Protein AF-A0A6J1Q274-F1 (afdb_monomer)

InterPro domains:
  IPR000210 BTB/POZ domain [PF00651] (20-124)
  IPR000210 BTB/POZ domain [PS50097] (28-95)
  IPR000210 BTB/POZ domain [SM00225] (28-125)
  IPR011333 SKP1/BTB/POZ domain superfamily [G3DSA:3.30.710.10] (3-128)
  IPR011333 SKP1/BTB/POZ domain superfamily [SSF54695] (7-123)

Sequence (129 aa):
MLCVSISPKHAESSLQIMESYLHKQQLTDVTLIAGNKRIPAHRLVLSAGSEYFAAMFTSSLRESTQNEIELMDVDGDALWALVLYCYTGCIELQEDSVETLLTTACLLQMNPVIKVCCQFLVKQLHPSN

pLDDT: mean 92.51, std 10.05, range [52.12, 98.75]

Mean predicted aligned error: 4.77 Å

Foldseek 3Di:
DDDDDPDPCVVVVVLVVQVVCQVVLHPFQAWEAEPPDTGGHHLVLLLVQFVQSVCQCPDPDPSVNDRYHYDYPADPVLVVQSRVCSSNVDHDDDPVCLVSNLVVCVVRVRVVSVVVSVVVVVVVPPPVD

Radius of gyration: 16.62 Å; Cα contacts (8 Å, |Δi|>4): 152; chains: 1; bounding box: 40×28×56 Å

Secondary structure (DSSP, 8-state):
-----S-TTHHHHHHHHHHHHHHTT-S--EEEEETTEEEEE-HHHHHHH-HHHHHHHHSSSGGGG-SEEE-TT--HHHHHHHHHHHHHS-----TTTHHHHHHHHHHTT-HHHHHHHHHHHHHHTSTT-

Organism: NCBI:txid300111

Solvent-accessible surface area (backbone atoms only — not comparable to full-atom values): 7386 Å² total; per-residue (Å²): 138,88,88,74,88,90,54,97,54,49,69,63,55,51,30,52,51,51,41,54,26,43,79,67,60,48,88,46,66,30,28,43,31,17,83,92,40,76,44,59,31,43,61,70,49,44,28,75,51,13,57,44,46,32,53,48,59,72,41,96,49,75,73,39,72,51,50,64,46,76,42,82,97,39,58,44,66,43,51,48,49,54,54,49,21,46,42,67,78,52,80,89,83,48,92,92,48,36,67,60,34,32,53,49,27,57,71,38,46,25,62,74,59,32,53,51,39,52,55,52,54,56,63,64,67,41,94,86,110

Structure (mmCIF, N/CA/C/O backbone):
data_AF-A0A6J1Q274-F1
#
_entry.id   AF-A0A6J1Q274-F1
#
loop_
_atom_site.group_PDB
_atom_site.id
_atom_site.type_symbol
_atom_site.label_atom_id
_atom_site.label_alt_id
_atom_site.label_comp_id
_atom_site.label_asym_id
_atom_site.label_entity_id
_atom_site.label_seq_id
_atom_site.pdbx_PDB_ins_code
_atom_site.Cartn_x
_atom_site.Cartn_y
_atom_site.Cartn_z
_atom_site.occupancy
_atom_site.B_iso_or_equiv
_atom_site.auth_seq_id
_atom_site.auth_comp_id
_atom_site.auth_asym_id
_atom_site.auth_atom_id
_atom_site.pdbx_PDB_model_num
ATOM 1 N N . MET A 1 1 ? 15.282 16.104 31.266 1.00 59.28 1 MET A N 1
ATOM 2 C CA . MET A 1 1 ? 14.443 15.086 30.600 1.00 59.28 1 MET A CA 1
ATOM 3 C C . MET A 1 1 ? 15.392 14.156 29.858 1.00 59.28 1 MET A C 1
ATOM 5 O O . MET A 1 1 ? 16.114 14.645 29.002 1.00 59.28 1 MET A O 1
ATOM 9 N N . LEU A 1 2 ? 15.503 12.888 30.263 1.00 66.69 2 LEU A N 1
ATOM 10 C CA . LEU A 1 2 ? 16.398 11.911 29.629 1.00 66.69 2 LEU A CA 1
ATOM 11 C C . LEU A 1 2 ? 15.541 11.028 28.710 1.00 66.69 2 LEU A C 1
ATOM 13 O O . LEU A 1 2 ? 14.689 10.295 29.205 1.00 66.69 2 LEU A O 1
ATOM 17 N N . CYS A 1 3 ? 15.711 11.139 27.392 1.00 74.12 3 CYS A N 1
ATOM 18 C CA . CYS A 1 3 ? 15.086 10.225 26.435 1.00 74.12 3 CYS A CA 1
ATOM 19 C C . CYS A 1 3 ? 16.035 9.038 26.228 1.00 74.12 3 CYS A C 1
ATOM 21 O O . CYS A 1 3 ? 17.171 9.233 25.799 1.00 74.12 3 CYS A O 1
ATOM 23 N N . VAL A 1 4 ? 15.593 7.827 26.570 1.00 79.75 4 VAL A N 1
ATOM 24 C CA . VAL A 1 4 ? 16.356 6.585 26.378 1.00 79.75 4 VAL A CA 1
ATOM 25 C C . VAL A 1 4 ? 15.588 5.708 25.398 1.00 79.75 4 VAL A C 1
ATOM 27 O O . VAL A 1 4 ? 14.402 5.454 25.597 1.00 79.75 4 VAL A O 1
ATOM 30 N N . SER A 1 5 ? 16.258 5.232 24.347 1.00 78.06 5 SER A N 1
ATOM 31 C CA . SER A 1 5 ? 15.688 4.232 23.440 1.00 78.06 5 SER A CA 1
ATOM 32 C C . SER A 1 5 ? 15.744 2.855 24.105 1.00 78.06 5 SER A C 1
ATOM 34 O O . SER A 1 5 ? 16.819 2.285 24.269 1.00 78.06 5 SER A O 1
ATOM 36 N N . ILE A 1 6 ? 14.587 2.343 24.533 1.00 84.81 6 ILE A N 1
ATOM 37 C CA . ILE A 1 6 ? 14.461 1.053 25.241 1.00 84.81 6 ILE A CA 1
ATOM 38 C C . ILE A 1 6 ? 14.322 -0.115 24.247 1.00 84.81 6 ILE A C 1
ATOM 40 O O . ILE A 1 6 ? 14.599 -1.262 24.584 1.00 84.81 6 ILE A O 1
ATOM 44 N N . SER A 1 7 ? 13.920 0.165 23.004 1.00 84.69 7 SER A N 1
ATOM 45 C CA . SER A 1 7 ? 13.770 -0.841 21.952 1.00 84.69 7 SER A CA 1
ATOM 46 C C . SER A 1 7 ? 14.151 -0.252 20.586 1.00 84.69 7 SER A C 1
ATOM 48 O O . SER A 1 7 ? 13.335 0.421 19.952 1.00 84.69 7 SER A O 1
ATOM 50 N N . PRO A 1 8 ? 15.386 -0.492 20.100 1.00 84.38 8 PRO A N 1
ATOM 51 C CA . PRO A 1 8 ? 15.881 0.082 18.845 1.00 84.38 8 PRO A CA 1
ATOM 52 C C . PRO A 1 8 ? 15.134 -0.421 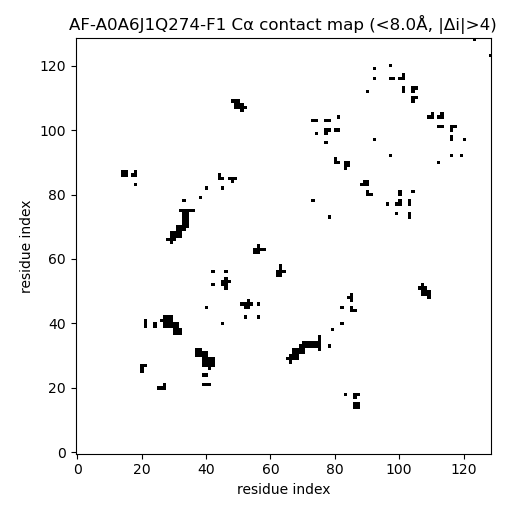17.599 1.00 84.38 8 PRO A C 1
ATOM 54 O O . PRO A 1 8 ? 15.224 0.201 16.547 1.00 84.38 8 PRO A O 1
ATOM 57 N N . LYS A 1 9 ? 14.373 -1.517 17.721 1.00 91.31 9 LYS A N 1
ATOM 58 C CA . LYS A 1 9 ? 13.551 -2.115 16.656 1.00 91.31 9 LYS A CA 1
ATOM 59 C C . LYS A 1 9 ? 12.049 -1.951 16.887 1.00 91.31 9 LYS A C 1
ATOM 61 O O . LYS A 1 9 ? 11.257 -2.604 16.219 1.00 91.31 9 LYS A O 1
ATOM 66 N N . HIS A 1 10 ? 11.634 -1.087 17.817 1.00 94.00 10 HIS A N 1
ATOM 67 C CA . HIS A 1 10 ? 10.220 -0.951 18.172 1.00 94.00 10 HIS A CA 1
ATOM 68 C C . HIS A 1 10 ? 9.319 -0.694 16.955 1.00 94.00 10 HIS A C 1
ATOM 70 O O . HIS A 1 10 ? 8.282 -1.332 16.836 1.00 94.00 10 HIS A O 1
ATOM 76 N N . ALA A 1 11 ? 9.725 0.187 16.033 1.00 92.88 11 ALA A N 1
ATOM 77 C CA . ALA A 1 11 ? 8.943 0.487 14.831 1.00 92.88 11 ALA A CA 1
ATOM 78 C C . ALA A 1 11 ? 8.785 -0.733 13.903 1.00 92.88 11 ALA A C 1
ATOM 80 O O . ALA A 1 11 ? 7.673 -1.030 13.477 1.00 92.88 11 ALA A O 1
ATOM 81 N N . GLU A 1 12 ? 9.876 -1.464 13.652 1.00 93.12 12 GLU A N 1
ATOM 82 C CA . GLU A 1 12 ? 9.889 -2.686 12.832 1.00 93.12 12 GLU A CA 1
ATOM 83 C C . GLU A 1 12 ? 8.985 -3.766 13.447 1.00 93.12 12 GLU A C 1
ATOM 85 O O . GLU A 1 12 ? 8.096 -4.290 12.781 1.00 93.12 12 GLU A O 1
ATOM 90 N N . SER A 1 13 ? 9.139 -4.043 14.745 1.00 94.62 13 SER A N 1
ATOM 91 C CA . SER A 1 13 ? 8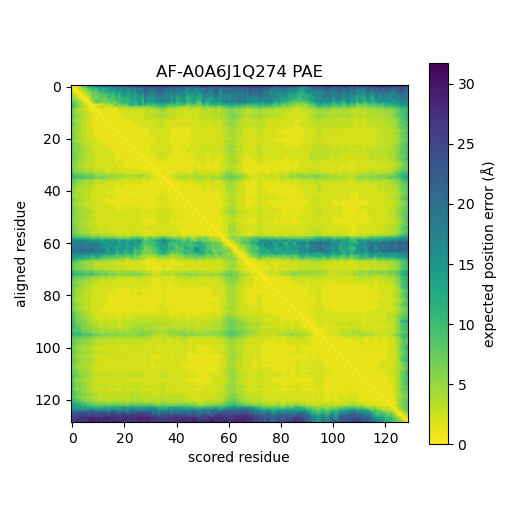.313 -5.036 15.442 1.00 94.62 13 SER A CA 1
ATOM 92 C C . SER A 1 13 ? 6.840 -4.631 15.514 1.00 94.62 13 SER A C 1
ATOM 94 O O . SER A 1 13 ? 5.960 -5.480 15.397 1.00 94.62 13 SER A O 1
ATOM 96 N N . SER A 1 14 ? 6.547 -3.339 15.680 1.00 96.31 14 SER A N 1
ATOM 97 C CA . SER A 1 14 ? 5.173 -2.830 15.656 1.00 96.31 14 SER A CA 1
ATOM 98 C C . SER A 1 14 ? 4.522 -3.025 14.284 1.00 96.31 14 SER A C 1
ATOM 100 O O . SER A 1 14 ? 3.370 -3.450 14.225 1.00 96.31 14 SER A O 1
ATOM 102 N N . LEU A 1 15 ? 5.243 -2.772 13.186 1.00 96.62 15 LEU A N 1
ATOM 103 C CA . LEU A 1 15 ? 4.742 -3.016 11.829 1.00 96.62 15 LEU A CA 1
ATOM 104 C C . LEU A 1 15 ? 4.515 -4.508 11.546 1.00 96.62 15 LEU A C 1
ATOM 106 O O . LEU A 1 15 ? 3.463 -4.857 11.021 1.00 96.62 15 LEU A O 1
ATOM 110 N N . GLN A 1 16 ? 5.404 -5.393 12.007 1.00 97.25 16 GLN A N 1
ATOM 111 C CA . GLN A 1 16 ? 5.206 -6.852 11.927 1.00 97.25 16 GLN A CA 1
ATOM 112 C C . GLN A 1 16 ? 3.943 -7.314 12.676 1.00 97.25 16 GLN A C 1
ATOM 114 O O . GLN A 1 16 ? 3.208 -8.193 12.224 1.00 97.25 16 GLN A O 1
ATOM 119 N N . ILE A 1 17 ? 3.642 -6.705 13.828 1.00 98.19 17 ILE A N 1
ATOM 120 C CA . ILE A 1 17 ? 2.392 -6.980 14.548 1.00 98.19 17 ILE A CA 1
ATOM 121 C C . ILE A 1 17 ? 1.184 -6.484 13.737 1.00 98.19 17 ILE A C 1
ATOM 123 O O . ILE A 1 17 ? 0.201 -7.217 13.616 1.00 98.19 17 ILE A O 1
ATOM 127 N N . MET A 1 18 ? 1.256 -5.284 13.151 1.00 98.50 18 MET A N 1
ATOM 128 C CA . MET A 1 18 ? 0.192 -4.737 12.297 1.00 98.50 18 MET A CA 1
ATOM 129 C C . MET A 1 18 ? -0.044 -5.584 11.037 1.00 98.50 18 MET A C 1
ATOM 131 O O . MET A 1 18 ? -1.194 -5.789 10.653 1.00 98.50 18 MET A O 1
ATOM 135 N N . GLU A 1 19 ? 1.009 -6.138 10.434 1.00 98.44 19 GLU A N 1
ATOM 136 C CA . GLU A 1 19 ? 0.917 -7.115 9.342 1.00 98.44 19 GLU A CA 1
ATOM 137 C C . GLU A 1 19 ? 0.159 -8.373 9.794 1.00 98.44 19 GLU A C 1
ATOM 139 O O . GLU A 1 19 ? -0.742 -8.862 9.112 1.00 98.44 19 GLU A O 1
ATOM 144 N N . SER A 1 20 ? 0.438 -8.869 11.004 1.00 98.62 20 SER A N 1
ATOM 145 C CA . SER A 1 20 ? -0.297 -10.015 11.551 1.00 98.62 20 SER A CA 1
ATOM 146 C C . SER A 1 20 ? -1.797 -9.726 11.724 1.00 98.62 20 SER A C 1
ATOM 148 O O . SER A 1 20 ? -2.621 -10.626 11.540 1.00 98.62 20 SER A O 1
ATOM 150 N N . TYR A 1 21 ? -2.164 -8.480 12.046 1.00 98.75 21 TYR A N 1
ATOM 151 C CA . TYR A 1 21 ? -3.560 -8.047 12.120 1.00 98.75 21 TYR A CA 1
ATOM 152 C C . TYR A 1 21 ? -4.197 -7.938 10.738 1.00 98.75 21 TYR A C 1
ATOM 154 O O . TYR A 1 21 ? -5.344 -8.353 10.591 1.00 98.75 21 TYR A O 1
ATOM 162 N N . LEU A 1 22 ? -3.455 -7.474 9.724 1.00 98.50 22 LEU A N 1
ATOM 163 C CA . LEU A 1 22 ? -3.908 -7.460 8.331 1.00 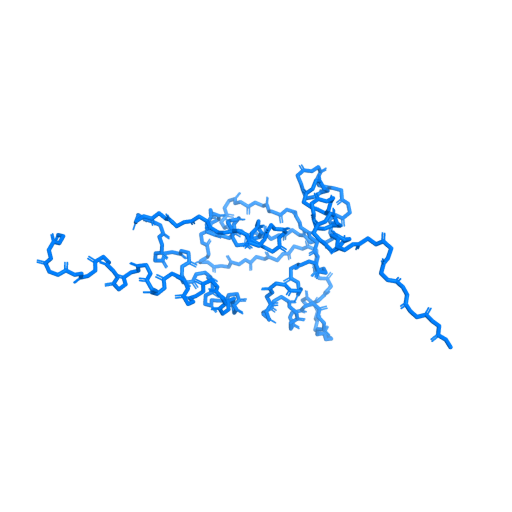98.50 22 LEU A CA 1
ATOM 164 C C . LEU A 1 22 ? -4.337 -8.865 7.885 1.00 98.50 22 LEU A C 1
ATOM 166 O O . LEU A 1 22 ? -5.472 -9.057 7.455 1.00 98.50 22 LEU A O 1
ATOM 170 N N . HIS A 1 23 ? -3.474 -9.869 8.062 1.00 98.12 23 HIS A N 1
ATOM 171 C CA . HIS A 1 23 ? -3.776 -11.246 7.653 1.00 98.12 23 HIS A CA 1
ATOM 172 C C . HIS A 1 23 ? -4.954 -11.870 8.411 1.00 98.12 23 HIS A C 1
ATOM 174 O O . HIS A 1 23 ? -5.678 -12.697 7.859 1.00 98.12 23 HIS A O 1
ATOM 180 N N . LYS A 1 24 ? -5.161 -11.473 9.670 1.00 98.44 24 LYS A N 1
ATOM 181 C CA . LYS A 1 24 ? -6.295 -11.919 10.494 1.00 98.44 24 LYS A CA 1
ATOM 182 C C . LYS A 1 24 ? -7.544 -11.049 10.326 1.00 98.44 24 LYS A C 1
ATOM 184 O O . LYS A 1 24 ? -8.547 -11.340 10.972 1.00 98.44 24 LYS A O 1
ATOM 189 N N . GLN A 1 25 ? -7.477 -9.991 9.514 1.00 98.00 25 GLN A N 1
ATOM 190 C CA . GLN A 1 25 ? -8.530 -8.983 9.346 1.00 98.00 25 GLN A CA 1
ATOM 191 C C . GLN A 1 25 ? -8.993 -8.376 10.682 1.00 98.00 25 GLN A C 1
ATOM 193 O O . GLN A 1 25 ? -10.170 -8.104 10.907 1.00 98.00 25 GLN A O 1
ATOM 198 N N . GLN A 1 26 ? -8.059 -8.202 11.615 1.00 98.50 26 GLN A N 1
ATOM 199 C CA . GLN A 1 26 ? -8.323 -7.583 12.910 1.00 98.50 26 GLN A CA 1
ATOM 200 C C . GLN A 1 26 ? -8.086 -6.086 12.802 1.00 98.50 26 GLN A C 1
ATOM 202 O O . GLN A 1 26 ? -7.092 -5.684 12.218 1.00 98.50 26 GLN A O 1
ATOM 207 N N . LEU A 1 27 ? -8.966 -5.279 13.403 1.00 98.00 27 LEU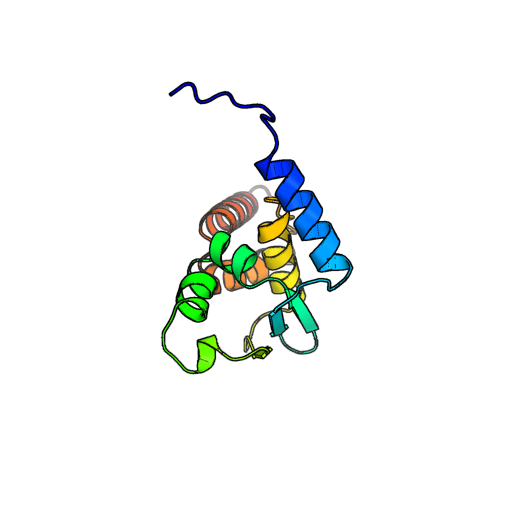 A N 1
ATOM 208 C CA . LEU A 1 27 ? -8.843 -3.814 13.467 1.00 98.00 27 LEU A CA 1
ATOM 209 C C . LEU A 1 27 ? -8.817 -3.098 12.101 1.00 98.00 27 LEU A C 1
ATOM 211 O O . LEU A 1 27 ? -8.577 -1.894 12.057 1.00 98.00 27 LEU A O 1
ATOM 215 N N . THR A 1 28 ? -9.107 -3.802 11.006 1.00 97.94 28 THR A N 1
ATOM 216 C CA . THR A 1 28 ? -9.231 -3.204 9.676 1.00 97.94 28 THR A CA 1
ATOM 217 C C . THR A 1 28 ? -10.460 -2.303 9.622 1.00 97.94 28 THR A C 1
ATOM 219 O O . THR A 1 28 ? -11.561 -2.727 9.973 1.00 97.94 28 THR A O 1
ATOM 222 N N . ASP A 1 29 ? -10.276 -1.074 9.163 1.00 96.94 29 ASP A N 1
ATOM 223 C CA . ASP A 1 29 ? -11.280 -0.008 9.127 1.00 96.94 29 ASP A CA 1
ATOM 224 C C . ASP A 1 29 ? -11.589 0.469 7.697 1.00 96.94 29 ASP A C 1
ATOM 226 O O . ASP A 1 29 ? -12.373 1.396 7.502 1.00 96.94 29 ASP A O 1
ATOM 230 N N . VAL A 1 30 ? -11.005 -0.182 6.687 1.00 97.62 30 VAL A N 1
ATOM 231 C CA . VAL A 1 30 ? -11.318 0.020 5.269 1.00 97.62 30 VAL A CA 1
ATOM 232 C C . VAL A 1 30 ? -11.173 -1.286 4.490 1.00 97.62 30 VAL A C 1
ATOM 234 O O . VAL A 1 30 ? -10.358 -2.140 4.832 1.00 97.62 30 VAL A O 1
ATOM 237 N N . THR A 1 31 ? -11.950 -1.441 3.423 1.00 98.25 31 THR A N 1
ATOM 238 C CA . THR A 1 31 ? -11.791 -2.485 2.407 1.00 98.25 31 THR A CA 1
ATOM 239 C C . THR A 1 31 ? -11.529 -1.833 1.056 1.00 98.25 31 THR A C 1
ATOM 241 O O . THR A 1 31 ? -12.368 -1.089 0.553 1.00 98.25 31 THR A O 1
ATOM 244 N N . LEU A 1 32 ? -10.374 -2.115 0.459 1.00 98.12 32 LEU A N 1
ATOM 245 C CA . LEU A 1 32 ? -10.066 -1.701 -0.909 1.00 98.12 32 LEU A CA 1
ATOM 246 C C . LEU A 1 32 ? -10.616 -2.737 -1.890 1.00 98.12 32 LEU A C 1
ATOM 248 O O . LEU A 1 32 ? -10.492 -3.940 -1.652 1.00 98.12 32 LEU A O 1
ATOM 252 N N . ILE A 1 33 ? -11.215 -2.280 -2.982 1.00 98.00 33 ILE A N 1
ATOM 253 C CA . ILE A 1 33 ? -11.805 -3.133 -4.012 1.00 98.00 33 ILE A CA 1
ATOM 254 C C . ILE A 1 33 ? -11.102 -2.843 -5.333 1.00 98.00 33 ILE A C 1
ATOM 256 O O . ILE A 1 33 ? -11.078 -1.700 -5.777 1.00 98.00 33 ILE A O 1
ATOM 260 N N . ALA A 1 34 ? -10.535 -3.878 -5.947 1.00 97.19 34 ALA A N 1
ATOM 261 C CA . ALA A 1 34 ? -9.896 -3.819 -7.258 1.00 97.19 34 ALA A CA 1
ATOM 262 C C . ALA A 1 34 ? -10.364 -5.021 -8.082 1.00 97.19 34 ALA A C 1
ATOM 264 O O . ALA A 1 34 ? -9.983 -6.169 -7.817 1.00 97.19 34 ALA A O 1
ATOM 265 N N . GLY A 1 35 ? -11.279 -4.765 -9.019 1.00 92.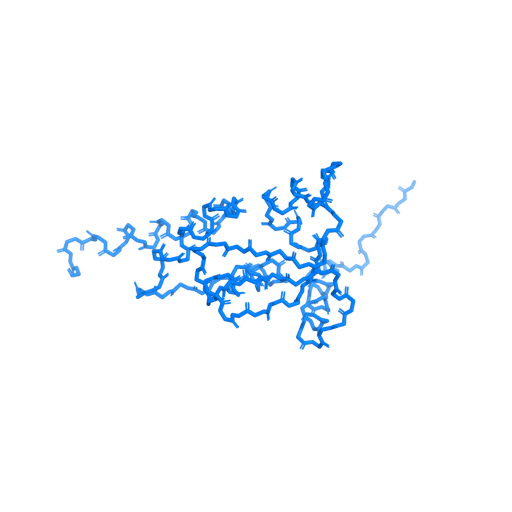50 35 GLY A N 1
ATOM 266 C CA . GLY A 1 35 ? -12.023 -5.807 -9.721 1.00 92.50 35 GLY A CA 1
ATOM 267 C C . GLY A 1 35 ? -12.709 -6.757 -8.736 1.00 92.50 35 GLY A C 1
ATOM 268 O O . GLY A 1 35 ? -13.560 -6.360 -7.944 1.00 92.50 35 GLY A O 1
ATOM 269 N N . ASN A 1 36 ? -12.299 -8.025 -8.753 1.00 92.94 36 ASN A N 1
ATOM 270 C CA . ASN A 1 36 ? -12.902 -9.069 -7.920 1.00 92.94 36 ASN A CA 1
ATOM 271 C C . ASN A 1 36 ? -12.227 -9.212 -6.546 1.00 92.94 36 ASN A C 1
ATOM 273 O O . ASN A 1 36 ? -12.686 -10.002 -5.716 1.00 92.94 36 ASN A O 1
ATOM 277 N N . LYS A 1 37 ? -11.118 -8.502 -6.300 1.00 96.62 37 LYS A N 1
ATOM 278 C CA . LYS A 1 37 ? -10.387 -8.591 -5.035 1.00 96.62 37 LYS A CA 1
ATOM 279 C C . LYS A 1 37 ? -10.906 -7.574 -4.038 1.00 96.62 37 LYS A C 1
ATOM 281 O O . LYS A 1 37 ? -11.064 -6.399 -4.354 1.00 96.62 37 LYS A O 1
ATOM 286 N N . ARG A 1 38 ? -11.114 -8.043 -2.810 1.00 98.00 38 ARG A N 1
ATOM 287 C CA . ARG A 1 38 ? -11.480 -7.230 -1.650 1.00 98.00 38 ARG A CA 1
ATOM 288 C C . ARG A 1 38 ? -10.383 -7.373 -0.608 1.00 98.00 38 ARG A C 1
ATOM 290 O O . ARG A 1 38 ? -10.091 -8.488 -0.181 1.00 98.00 38 ARG A O 1
ATOM 297 N N . ILE A 1 39 ? -9.770 -6.258 -0.231 1.00 98.44 39 ILE A N 1
ATOM 298 C CA . ILE A 1 39 ? -8.583 -6.208 0.622 1.00 98.44 39 ILE A CA 1
ATOM 299 C C . ILE A 1 39 ? -8.918 -5.384 1.871 1.00 98.44 39 ILE A C 1
ATOM 301 O O . ILE A 1 39 ? -8.852 -4.152 1.823 1.00 98.44 39 ILE A O 1
ATOM 305 N N . PRO A 1 40 ? -9.303 -6.030 2.987 1.00 98.31 40 PRO A N 1
ATOM 306 C CA . PRO A 1 40 ? -9.402 -5.366 4.283 1.00 98.31 40 PRO A CA 1
ATOM 307 C C . PRO A 1 40 ? -8.026 -4.845 4.708 1.00 98.31 40 PRO A C 1
ATOM 309 O O . PRO A 1 40 ? -7.039 -5.569 4.599 1.00 98.31 40 PRO A O 1
ATOM 312 N N . ALA A 1 41 ? -7.948 -3.606 5.185 1.00 98.62 41 ALA A N 1
ATOM 313 C CA . ALA A 1 41 ? -6.699 -2.953 5.567 1.00 98.62 41 ALA A CA 1
ATOM 314 C C . ALA A 1 41 ? -6.921 -1.888 6.653 1.00 98.62 41 ALA A C 1
ATOM 316 O O . ALA A 1 41 ? -8.044 -1.655 7.103 1.00 98.62 41 ALA A O 1
ATOM 317 N N . HIS A 1 42 ? -5.829 -1.251 7.082 1.00 98.31 42 HIS A N 1
ATOM 318 C CA . HIS A 1 42 ? -5.847 -0.197 8.093 1.00 98.31 42 HIS A CA 1
ATOM 319 C C . HIS A 1 42 ? -5.552 1.163 7.459 1.00 98.31 42 HIS A C 1
ATOM 321 O O . HIS A 1 42 ? -4.455 1.376 6.934 1.00 98.31 42 HIS A O 1
ATOM 327 N N . ARG A 1 43 ? -6.477 2.116 7.571 1.00 97.62 43 ARG A N 1
ATOM 328 C CA . ARG A 1 43 ? -6.353 3.466 6.996 1.00 97.62 43 ARG A CA 1
ATOM 329 C C . ARG A 1 43 ? -5.095 4.184 7.462 1.00 97.62 43 ARG A C 1
ATOM 331 O O . ARG A 1 43 ? -4.443 4.846 6.657 1.00 97.62 43 ARG A O 1
ATOM 338 N N . LEU A 1 44 ? -4.725 4.022 8.734 1.00 97.75 44 LEU A N 1
ATOM 339 C CA . LEU A 1 44 ? -3.517 4.622 9.306 1.00 97.75 44 LEU A CA 1
ATOM 340 C C . LEU A 1 44 ? -2.240 4.123 8.614 1.00 97.75 44 LEU A C 1
ATOM 342 O O . LEU A 1 44 ? -1.393 4.931 8.243 1.00 97.75 44 LEU A O 1
ATOM 346 N N . VAL A 1 45 ? -2.112 2.807 8.418 1.00 98.50 45 VAL A N 1
ATOM 347 C CA . VAL A 1 45 ? -0.922 2.207 7.792 1.00 98.50 45 VAL A CA 1
ATOM 348 C C . VAL A 1 45 ? -0.859 2.568 6.309 1.00 98.50 45 VAL A C 1
ATOM 350 O O . VAL A 1 45 ? 0.194 2.972 5.823 1.00 98.50 45 VAL A O 1
ATOM 353 N N . LEU A 1 46 ? -1.997 2.518 5.609 1.00 98.44 46 LEU A N 1
ATOM 354 C CA . LEU A 1 46 ? -2.082 2.953 4.214 1.00 98.44 46 LEU A CA 1
ATOM 355 C C . LEU A 1 46 ? -1.699 4.430 4.049 1.00 98.44 46 LEU A C 1
ATOM 357 O O . LEU A 1 46 ? -0.908 4.755 3.172 1.00 98.44 46 LEU A O 1
ATOM 361 N N . SER A 1 47 ? -2.195 5.312 4.922 1.00 97.75 47 SER A N 1
ATOM 362 C CA . SER A 1 47 ? -1.862 6.745 4.895 1.00 97.75 47 SER A CA 1
ATOM 363 C C . SER A 1 47 ? -0.382 7.010 5.166 1.00 97.75 47 SER A C 1
ATOM 365 O O . SER A 1 47 ? 0.185 7.947 4.617 1.00 97.75 47 SER A O 1
ATOM 367 N N . ALA A 1 48 ? 0.263 6.198 6.007 1.00 97.75 48 ALA A N 1
ATOM 368 C CA . ALA A 1 48 ? 1.696 6.324 6.260 1.00 97.75 48 ALA A CA 1
ATOM 369 C C . ALA A 1 48 ? 2.547 5.907 5.045 1.00 97.75 48 ALA A C 1
ATOM 371 O O . ALA A 1 48 ? 3.648 6.425 4.870 1.00 97.75 48 ALA A O 1
ATOM 372 N N . GLY A 1 49 ? 2.048 4.978 4.220 1.00 97.12 49 GLY A N 1
ATOM 373 C CA . GLY A 1 49 ? 2.752 4.457 3.044 1.00 97.12 49 GLY A CA 1
ATOM 374 C C . GLY A 1 49 ? 2.399 5.124 1.708 1.00 97.12 49 GLY A C 1
ATOM 375 O O . GLY A 1 49 ? 3.126 4.926 0.736 1.00 97.12 49 GLY A O 1
ATOM 376 N N . SER A 1 50 ? 1.308 5.893 1.635 1.00 98.44 50 SER A N 1
ATOM 377 C CA . SER A 1 50 ? 0.761 6.448 0.388 1.00 98.44 50 SER A CA 1
ATOM 378 C C . SER A 1 50 ? 0.175 7.846 0.592 1.00 98.44 50 SER A C 1
ATOM 380 O O . SER A 1 50 ? -0.758 8.041 1.375 1.00 98.44 50 SER A O 1
ATOM 382 N N . GLU A 1 51 ? 0.677 8.812 -0.183 1.00 97.56 51 GLU A N 1
ATOM 383 C CA . GLU A 1 51 ? 0.172 10.192 -0.192 1.00 97.56 51 GLU A CA 1
ATOM 384 C C . GLU A 1 51 ? -1.288 10.259 -0.669 1.00 97.56 51 GLU A C 1
ATOM 386 O O . GLU A 1 51 ? -2.087 11.017 -0.115 1.00 97.56 51 GLU A O 1
ATOM 391 N N . TYR A 1 52 ? -1.667 9.403 -1.624 1.00 96.38 52 TYR A N 1
ATOM 392 C CA . TYR A 1 52 ? -3.044 9.271 -2.100 1.00 96.38 52 TYR A CA 1
ATOM 393 C C . TYR A 1 52 ? -4.001 8.879 -0.965 1.00 96.38 52 TYR A C 1
ATOM 395 O O . TYR A 1 52 ? -5.007 9.557 -0.734 1.00 96.38 52 TYR A O 1
ATOM 403 N N . PHE A 1 53 ? -3.679 7.820 -0.214 1.00 96.50 53 PHE A N 1
ATOM 404 C CA . PHE A 1 53 ? -4.520 7.385 0.903 1.00 96.50 53 PHE A CA 1
ATOM 405 C C . PHE A 1 53 ? -4.509 8.389 2.055 1.00 96.50 53 PHE A C 1
ATOM 407 O O . PHE A 1 53 ? -5.560 8.628 2.649 1.00 96.50 53 PHE A O 1
ATOM 414 N N . ALA A 1 54 ? -3.372 9.035 2.330 1.00 96.56 54 ALA A N 1
ATOM 415 C CA . ALA A 1 54 ? -3.306 10.107 3.316 1.00 96.56 54 ALA A CA 1
ATOM 416 C C . ALA A 1 54 ? -4.263 11.253 2.961 1.00 96.56 54 ALA A C 1
ATOM 418 O O . ALA A 1 54 ? -5.069 11.663 3.799 1.00 96.56 54 ALA A O 1
ATOM 419 N N . ALA A 1 55 ? -4.229 11.734 1.715 1.00 94.38 55 ALA A N 1
ATOM 420 C CA . ALA A 1 55 ? -5.115 12.793 1.243 1.00 94.38 55 ALA A CA 1
ATOM 421 C C . ALA A 1 55 ? -6.589 12.367 1.303 1.00 94.38 55 ALA A C 1
ATOM 423 O O . ALA A 1 55 ? -7.423 13.101 1.830 1.00 94.38 55 ALA A O 1
ATOM 424 N N . MET A 1 56 ? -6.909 11.159 0.831 1.00 93.31 56 MET A N 1
ATOM 425 C CA . MET A 1 56 ? -8.269 10.622 0.865 1.00 93.31 56 MET A CA 1
ATOM 426 C C . MET A 1 56 ? -8.808 10.544 2.298 1.00 93.31 56 MET A C 1
ATOM 428 O O . MET A 1 56 ? -9.896 11.049 2.585 1.00 93.31 56 MET A O 1
ATOM 432 N N . PHE A 1 57 ? -8.050 9.938 3.213 1.00 94.12 57 PHE A N 1
ATOM 433 C CA . PHE A 1 57 ? -8.535 9.599 4.548 1.00 94.12 57 PHE A CA 1
ATOM 434 C C . PHE A 1 57 ? -8.482 10.743 5.560 1.00 94.12 57 PHE A C 1
ATOM 436 O O . PHE A 1 57 ? -9.199 10.687 6.556 1.00 94.12 57 PHE A O 1
ATOM 443 N N . THR A 1 58 ? -7.694 11.786 5.298 1.00 92.19 58 THR A N 1
ATOM 444 C CA . THR A 1 58 ? -7.657 13.000 6.131 1.00 92.19 58 THR A CA 1
ATOM 445 C C . THR A 1 58 ? -8.515 14.142 5.579 1.00 92.19 58 THR A C 1
ATOM 447 O O . THR A 1 58 ? -8.661 15.172 6.238 1.00 92.19 58 THR A O 1
ATOM 450 N N . SER A 1 59 ? -9.122 13.972 4.398 1.00 86.19 59 SER A N 1
ATOM 451 C CA . SER A 1 59 ? -10.024 14.971 3.820 1.00 86.19 59 SER A CA 1
ATOM 452 C C . SER A 1 59 ? -11.344 15.094 4.594 1.00 86.19 59 SER A C 1
ATOM 454 O O . SER A 1 59 ? -11.816 14.161 5.245 1.00 86.19 59 SER A O 1
ATOM 456 N N . SER A 1 60 ? -11.995 16.253 4.483 1.00 74.81 60 SER A N 1
ATOM 457 C CA . SER A 1 60 ? -13.355 16.477 5.006 1.00 74.81 60 SER A CA 1
ATOM 458 C C . SER A 1 60 ? -14.459 16.022 4.039 1.00 74.81 60 SER A C 1
ATOM 460 O O . SER A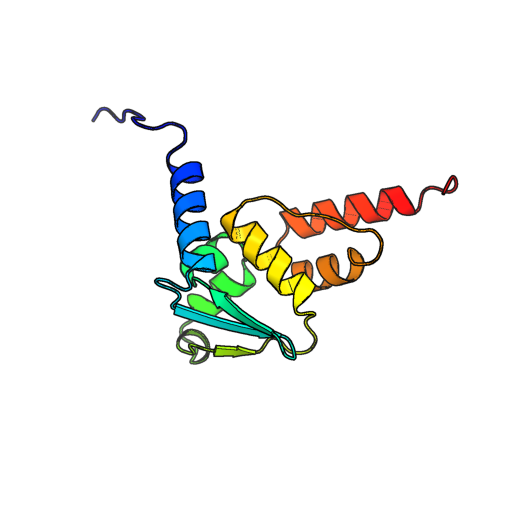 1 60 ? -15.619 16.392 4.215 1.00 74.81 60 SER A O 1
ATOM 462 N N . LEU A 1 61 ? -14.101 15.284 2.985 1.00 74.44 61 LEU A N 1
ATOM 463 C CA . LEU A 1 61 ? -15.028 14.829 1.954 1.00 74.44 61 LEU A CA 1
ATOM 464 C C . LEU A 1 61 ? -15.722 13.533 2.384 1.00 74.44 61 LEU A C 1
ATOM 466 O O . LEU A 1 61 ? -15.240 12.810 3.250 1.00 74.44 61 LEU A O 1
ATOM 470 N N . ARG A 1 62 ? -16.874 13.225 1.789 1.00 67.81 62 ARG A N 1
ATOM 471 C CA . ARG A 1 62 ? -17.698 12.071 2.185 1.00 67.81 62 ARG A CA 1
ATOM 472 C C . ARG A 1 62 ? -16.950 10.743 2.005 1.00 67.81 62 ARG A C 1
ATOM 474 O O . ARG A 1 62 ? -17.139 9.818 2.794 1.00 67.81 62 ARG A O 1
ATOM 481 N N . GLU A 1 63 ? -16.068 10.688 1.018 1.00 67.62 63 GLU A N 1
ATOM 482 C CA . GLU A 1 63 ? -15.152 9.596 0.702 1.00 67.62 63 GLU A CA 1
ATOM 483 C C . GLU A 1 63 ? -14.255 9.226 1.895 1.00 67.62 63 GLU A C 1
ATOM 485 O O . GLU A 1 63 ? -13.936 8.056 2.087 1.00 67.62 63 GLU A O 1
ATOM 490 N N . SER A 1 64 ? -13.931 10.178 2.781 1.00 71.56 64 SER A N 1
ATOM 491 C CA . SER A 1 64 ? -13.148 9.911 3.995 1.00 71.56 64 SER A CA 1
ATOM 492 C C . SER A 1 64 ? -13.925 9.161 5.086 1.00 71.56 64 SER A C 1
ATOM 494 O O . SER A 1 64 ? -13.352 8.791 6.113 1.00 71.56 64 SER A O 1
ATOM 496 N N . THR A 1 65 ? -15.216 8.9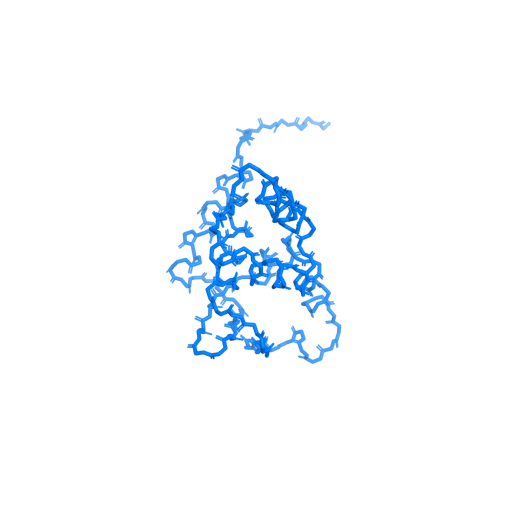00 4.887 1.00 76.12 65 THR A N 1
ATOM 497 C CA . THR A 1 65 ? -16.052 8.122 5.819 1.00 76.12 65 THR A CA 1
ATOM 498 C C . THR A 1 65 ? -16.534 6.797 5.234 1.00 76.12 65 THR A C 1
ATOM 500 O O . THR A 1 65 ? -17.243 6.054 5.910 1.00 76.12 65 THR A O 1
ATOM 503 N N . GLN A 1 66 ? -16.168 6.482 3.987 1.00 83.94 66 GLN A N 1
ATOM 504 C CA . GLN A 1 66 ? -16.529 5.213 3.365 1.00 83.94 66 GLN A CA 1
ATOM 505 C C . GLN A 1 66 ? -15.620 4.086 3.861 1.00 83.94 66 GLN A C 1
ATOM 507 O O . GLN A 1 66 ? -14.398 4.214 3.881 1.00 83.94 66 GLN A O 1
ATOM 512 N N . ASN A 1 67 ? -16.235 2.957 4.216 1.00 89.38 67 ASN A N 1
ATOM 513 C CA . ASN A 1 67 ? -15.517 1.755 4.648 1.00 89.38 67 ASN A CA 1
ATOM 514 C C . ASN A 1 67 ? -15.119 0.858 3.464 1.00 89.38 67 ASN A C 1
ATOM 516 O O . ASN A 1 67 ? -14.354 -0.084 3.646 1.00 89.38 67 ASN A O 1
ATOM 520 N N . GLU A 1 68 ? -15.632 1.134 2.262 1.00 95.38 68 GLU A N 1
ATOM 521 C CA . GLU A 1 68 ? -15.284 0.443 1.019 1.00 95.38 68 GLU A CA 1
ATOM 522 C C . GLU A 1 68 ? -14.846 1.470 -0.022 1.00 95.38 68 GLU A C 1
ATOM 524 O O . GLU A 1 68 ? -15.574 2.430 -0.279 1.00 95.38 68 GLU A O 1
ATOM 529 N N . ILE A 1 69 ? -13.661 1.265 -0.597 1.00 94.94 69 ILE A N 1
ATOM 530 C CA . ILE A 1 69 ? -13.065 2.145 -1.604 1.00 94.94 69 ILE A CA 1
ATOM 531 C C . ILE A 1 69 ? -12.798 1.319 -2.854 1.00 94.94 69 ILE A C 1
ATOM 533 O O . ILE A 1 69 ? -11.951 0.425 -2.842 1.00 94.94 69 ILE A O 1
ATOM 537 N N . GLU A 1 70 ? -13.519 1.617 -3.927 1.00 95.62 70 GLU A N 1
ATOM 538 C CA . GLU A 1 70 ? -13.317 0.982 -5.224 1.00 95.62 70 GLU A CA 1
ATOM 539 C C . GLU A 1 70 ? -12.272 1.749 -6.037 1.00 95.62 70 GLU A C 1
ATOM 541 O O . GLU A 1 70 ? -12.401 2.949 -6.282 1.00 95.62 70 GLU A O 1
ATOM 546 N N . LEU A 1 71 ? -11.221 1.041 -6.442 1.00 95.38 71 LEU A N 1
ATOM 547 C CA . LEU A 1 71 ? -10.161 1.533 -7.307 1.00 95.38 71 LEU A CA 1
ATOM 548 C C . LEU A 1 71 ? -10.394 0.959 -8.706 1.00 95.38 71 LEU A C 1
ATOM 550 O O . LEU A 1 71 ? -10.019 -0.177 -9.003 1.00 95.38 71 LEU A O 1
ATOM 554 N N . MET A 1 72 ? -11.065 1.748 -9.545 1.00 92.88 72 MET A N 1
ATOM 555 C CA . MET A 1 72 ? -11.334 1.380 -10.936 1.00 92.88 72 MET A CA 1
ATOM 556 C C . MET A 1 72 ? -10.026 1.252 -11.722 1.00 92.88 72 MET A C 1
ATOM 558 O O . MET A 1 72 ? -9.084 2.008 -11.489 1.00 92.88 72 MET A O 1
ATOM 562 N N . ASP A 1 73 ? -9.989 0.291 -12.646 1.00 90.06 73 ASP A N 1
ATOM 563 C CA . ASP A 1 73 ? -8.850 0.020 -13.535 1.00 90.06 73 ASP A CA 1
ATOM 564 C C . ASP A 1 73 ? -7.523 -0.287 -12.811 1.00 90.06 73 ASP A C 1
ATOM 566 O O . ASP A 1 73 ? -6.442 -0.168 -13.387 1.00 90.06 73 ASP A O 1
ATOM 570 N N . VAL A 1 74 ? -7.599 -0.721 -11.549 1.00 96.06 74 VAL A N 1
ATOM 571 C CA . VAL A 1 74 ? -6.453 -1.209 -10.778 1.00 96.06 74 VAL A CA 1
ATOM 572 C C . VAL A 1 74 ? -6.441 -2.731 -10.762 1.00 96.06 74 VAL A C 1
ATOM 574 O O . VAL A 1 74 ? -7.447 -3.378 -10.465 1.00 96.06 74 VAL A O 1
ATOM 577 N N . ASP A 1 75 ? -5.273 -3.305 -11.037 1.00 96.62 75 ASP A N 1
ATOM 578 C CA . ASP A 1 75 ? -5.046 -4.734 -10.879 1.00 96.62 75 ASP A CA 1
ATOM 579 C C . ASP A 1 75 ? -4.994 -5.124 -9.392 1.00 96.62 75 ASP A C 1
ATOM 581 O O . ASP A 1 75 ? -4.310 -4.503 -8.572 1.00 96.62 75 ASP A O 1
ATOM 585 N N . GLY A 1 76 ? -5.734 -6.173 -9.033 1.00 97.50 76 GLY A N 1
ATOM 586 C CA . GLY A 1 76 ? -5.871 -6.592 -7.643 1.00 97.50 76 GLY A CA 1
ATOM 587 C C . GLY A 1 76 ? -4.598 -7.202 -7.047 1.00 97.50 76 GLY A C 1
ATOM 588 O O . GLY A 1 76 ? -4.397 -7.102 -5.836 1.00 97.50 76 GLY A O 1
ATOM 589 N N . ASP A 1 77 ? -3.752 -7.850 -7.850 1.00 97.06 77 ASP A N 1
ATOM 590 C CA . ASP A 1 77 ? -2.469 -8.400 -7.397 1.00 97.06 77 ASP A CA 1
ATOM 591 C C . ASP A 1 77 ? -1.451 -7.286 -7.151 1.00 97.06 77 ASP A C 1
ATOM 593 O O . ASP A 1 77 ? -0.835 -7.244 -6.083 1.00 97.06 77 ASP A O 1
ATOM 597 N N . ALA A 1 78 ? -1.356 -6.323 -8.070 1.00 97.88 78 ALA A N 1
ATOM 598 C CA . ALA A 1 78 ? -0.528 -5.135 -7.895 1.00 97.88 78 ALA A CA 1
ATOM 599 C C . ALA A 1 78 ? -0.949 -4.321 -6.662 1.00 97.88 78 ALA A C 1
ATOM 601 O O . ALA A 1 78 ? -0.101 -3.926 -5.857 1.00 97.88 78 ALA A O 1
ATOM 602 N N . LEU A 1 79 ? -2.256 -4.115 -6.462 1.00 98.44 79 LEU A N 1
ATOM 603 C CA . LEU A 1 79 ? -2.764 -3.435 -5.271 1.00 98.44 79 LEU A CA 1
ATOM 604 C C . LEU A 1 79 ? -2.396 -4.186 -3.990 1.00 98.44 79 LEU A C 1
ATOM 606 O O . LEU A 1 79 ? -1.944 -3.569 -3.028 1.00 98.44 79 LEU A O 1
ATOM 610 N N . TRP A 1 80 ? -2.563 -5.510 -3.968 1.00 98.19 80 TRP A N 1
ATOM 611 C CA . TRP A 1 80 ? -2.201 -6.326 -2.811 1.00 98.19 80 TRP A CA 1
ATOM 612 C C . TRP A 1 80 ? -0.707 -6.234 -2.480 1.00 98.19 80 TRP A C 1
ATOM 614 O O . TRP A 1 80 ? -0.356 -6.043 -1.315 1.00 98.19 80 TRP A O 1
ATOM 624 N N . ALA A 1 81 ? 0.166 -6.291 -3.488 1.00 98.31 81 ALA A N 1
ATOM 625 C CA . ALA A 1 81 ? 1.608 -6.143 -3.302 1.00 98.31 81 ALA A CA 1
ATOM 626 C C . ALA A 1 81 ? 1.974 -4.780 -2.685 1.00 98.31 81 ALA A C 1
ATOM 628 O O . ALA A 1 81 ? 2.780 -4.711 -1.757 1.00 98.31 81 ALA A O 1
ATOM 629 N N . LEU A 1 82 ? 1.340 -3.696 -3.142 1.00 98.62 82 LEU A N 1
ATOM 630 C CA . LEU A 1 82 ? 1.559 -2.350 -2.600 1.00 98.62 82 LEU A CA 1
ATOM 631 C C . LEU A 1 82 ? 0.993 -2.181 -1.186 1.00 98.62 82 LEU A C 1
ATOM 633 O O . LEU A 1 82 ? 1.618 -1.526 -0.351 1.00 98.62 82 LEU A O 1
ATOM 637 N N . VAL A 1 83 ? -0.150 -2.805 -0.888 1.00 98.62 83 VAL A N 1
ATOM 638 C CA . VAL A 1 83 ? -0.686 -2.861 0.477 1.00 98.62 83 VAL A CA 1
ATOM 639 C C . VAL A 1 83 ? 0.305 -3.575 1.388 1.00 98.62 83 VAL A C 1
ATOM 641 O O . VAL A 1 83 ? 0.668 -3.009 2.413 1.00 98.62 83 VAL A O 1
ATOM 644 N N . LEU A 1 84 ? 0.804 -4.758 1.017 1.00 98.38 84 LEU A N 1
ATOM 645 C CA . LEU A 1 84 ? 1.810 -5.477 1.805 1.00 98.38 84 LEU A CA 1
ATOM 646 C C . LEU A 1 84 ? 3.099 -4.673 1.991 1.00 98.38 84 LEU A C 1
ATOM 648 O O . LEU A 1 84 ? 3.669 -4.681 3.084 1.00 98.38 84 LEU A O 1
ATOM 652 N N . TYR A 1 85 ? 3.536 -3.926 0.977 1.00 98.50 85 TYR A N 1
ATOM 653 C CA . TYR A 1 85 ? 4.671 -3.016 1.110 1.00 98.50 85 TYR A CA 1
ATOM 654 C C . TYR A 1 85 ? 4.455 -1.977 2.225 1.00 98.50 85 TYR A C 1
ATOM 656 O O . TYR A 1 85 ? 5.387 -1.714 2.983 1.00 98.50 85 TYR A O 1
ATOM 664 N N . CYS A 1 86 ? 3.241 -1.441 2.415 1.00 98.50 86 CYS A N 1
ATOM 665 C CA . CYS A 1 86 ? 2.958 -0.516 3.524 1.00 98.50 86 CYS A CA 1
ATOM 666 C C . CYS A 1 86 ? 3.194 -1.142 4.911 1.00 98.50 86 CYS A C 1
ATOM 668 O O . CYS A 1 86 ? 3.507 -0.420 5.857 1.00 98.50 86 CYS A O 1
ATOM 670 N N . TYR A 1 87 ? 3.043 -2.463 5.046 1.00 98.38 87 TYR A N 1
ATOM 671 C CA . TYR A 1 87 ? 3.247 -3.177 6.312 1.00 98.38 87 TYR A CA 1
ATOM 672 C C . TYR A 1 87 ? 4.673 -3.705 6.481 1.00 98.38 87 TYR A C 1
ATOM 674 O O . TYR A 1 87 ? 5.161 -3.787 7.603 1.00 98.38 87 TYR A O 1
ATOM 682 N N . THR A 1 88 ? 5.346 -4.055 5.386 1.00 97.31 88 THR A N 1
ATOM 683 C CA . THR A 1 88 ? 6.624 -4.788 5.427 1.00 97.31 88 THR A CA 1
ATOM 684 C C . THR A 1 88 ? 7.829 -3.941 5.027 1.00 97.31 88 THR A C 1
ATOM 686 O O . THR A 1 88 ? 8.958 -4.268 5.386 1.00 97.31 88 THR A O 1
ATOM 689 N N . GLY A 1 89 ? 7.614 -2.865 4.264 1.00 96.69 89 GLY A N 1
ATOM 690 C CA . GLY A 1 89 ? 8.673 -2.117 3.586 1.00 96.69 89 GLY A CA 1
ATOM 691 C C . GLY A 1 89 ? 9.342 -2.884 2.437 1.00 96.69 89 GLY A C 1
ATOM 692 O O . GLY A 1 89 ? 10.313 -2.391 1.863 1.00 96.69 89 GLY A O 1
ATOM 693 N N . CYS A 1 90 ? 8.837 -4.070 2.090 1.00 96.75 90 CYS A N 1
ATOM 694 C CA . CYS A 1 90 ? 9.382 -4.942 1.058 1.00 96.75 90 CYS A CA 1
ATOM 695 C C . CYS A 1 90 ? 8.456 -4.964 -0.158 1.00 96.75 90 CYS A C 1
ATOM 697 O O . CYS A 1 90 ? 7.235 -4.978 -0.022 1.00 96.75 90 CYS A O 1
ATOM 699 N N . ILE A 1 91 ? 9.044 -4.989 -1.351 1.00 96.81 91 ILE A N 1
ATOM 700 C CA . ILE A 1 91 ? 8.309 -5.151 -2.604 1.00 96.81 91 ILE A CA 1
ATOM 701 C C . ILE A 1 91 ? 9.041 -6.165 -3.480 1.00 96.81 91 ILE A C 1
ATOM 703 O O . ILE A 1 91 ? 10.263 -6.100 -3.626 1.00 96.81 91 ILE A O 1
ATOM 707 N N . GLU A 1 92 ? 8.296 -7.114 -4.034 1.00 93.62 92 GLU A N 1
ATOM 708 C CA . GLU A 1 92 ? 8.811 -8.091 -4.989 1.00 93.62 92 GLU A CA 1
ATOM 709 C C . GLU A 1 92 ? 8.553 -7.585 -6.410 1.00 93.62 92 GLU A C 1
ATOM 711 O O . GLU A 1 92 ? 7.467 -7.091 -6.709 1.00 93.62 92 GLU A O 1
ATOM 716 N N . LEU A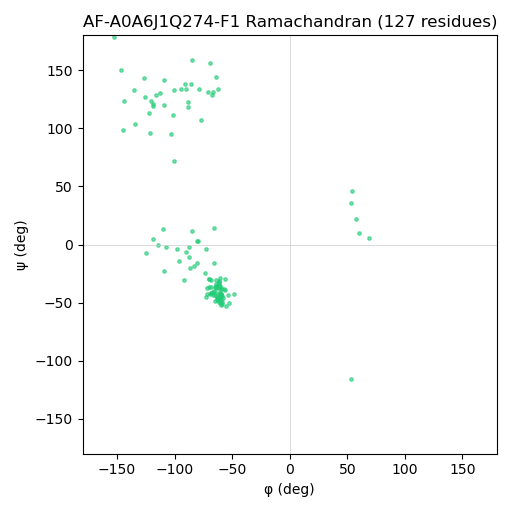 1 93 ? 9.563 -7.671 -7.277 1.00 94.69 93 LEU A N 1
ATOM 717 C CA . LEU A 1 93 ? 9.464 -7.258 -8.675 1.00 94.69 93 LEU A CA 1
ATOM 718 C C . LEU A 1 93 ? 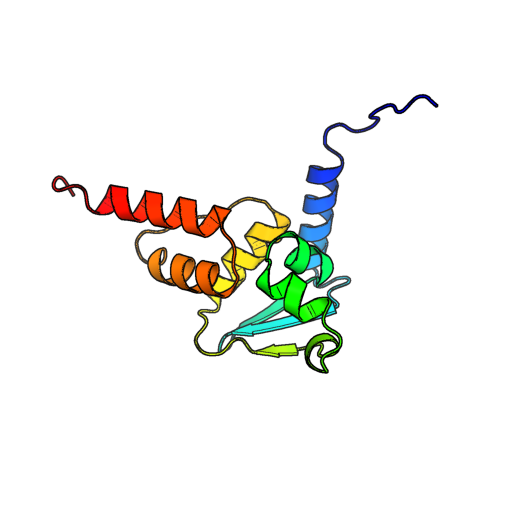9.562 -8.493 -9.560 1.00 94.69 93 LEU A C 1
ATOM 720 O O . LEU A 1 93 ? 10.503 -9.274 -9.418 1.00 94.69 93 LEU A O 1
ATOM 724 N N . GLN A 1 94 ? 8.629 -8.623 -10.495 1.00 92.81 94 GLN A N 1
ATOM 725 C CA . GLN A 1 94 ? 8.620 -9.691 -11.489 1.00 92.81 94 GLN A CA 1
ATOM 726 C C . GLN A 1 94 ? 8.523 -9.071 -12.884 1.00 92.81 94 GLN A C 1
ATOM 728 O O . GLN A 1 94 ? 7.884 -8.034 -13.071 1.00 92.81 94 GLN A O 1
ATOM 733 N N . GLU A 1 95 ? 9.206 -9.672 -13.856 1.00 91.12 95 GLU A N 1
ATOM 734 C CA . GLU A 1 95 ? 9.340 -9.119 -15.212 1.00 91.12 95 GLU A CA 1
ATOM 735 C C . GLU A 1 95 ? 7.997 -8.948 -15.921 1.00 91.12 95 GLU A C 1
ATOM 737 O O . GLU A 1 95 ? 7.791 -7.968 -16.628 1.00 91.12 95 GLU A O 1
ATOM 742 N N . ASP A 1 96 ? 7.075 -9.872 -15.687 1.00 93.12 96 ASP A N 1
ATOM 743 C CA . ASP A 1 96 ? 5.753 -9.930 -16.302 1.00 93.12 96 ASP A CA 1
ATOM 744 C C . ASP A 1 96 ? 4.717 -8.998 -15.653 1.00 93.12 96 ASP A C 1
ATOM 746 O O . ASP A 1 96 ? 3.682 -8.728 -16.260 1.00 93.12 96 ASP A O 1
ATOM 750 N N . SER A 1 97 ? 4.978 -8.479 -14.447 1.00 94.38 97 SER A N 1
ATOM 751 C CA . SER A 1 97 ? 4.013 -7.665 -13.685 1.00 94.38 97 SER A CA 1
ATOM 752 C C . SER A 1 97 ? 4.522 -6.286 -13.249 1.00 94.38 97 SER A C 1
ATOM 754 O O . SER A 1 97 ? 3.734 -5.464 -12.769 1.00 94.38 97 SER A O 1
ATOM 756 N N . VAL A 1 98 ? 5.808 -5.974 -13.446 1.00 96.50 98 VAL A N 1
ATOM 757 C CA . VAL A 1 98 ? 6.417 -4.715 -12.976 1.00 96.50 98 VAL A CA 1
ATOM 758 C C . VAL A 1 98 ? 5.787 -3.456 -13.587 1.00 96.50 98 VAL A C 1
ATOM 760 O O . VAL A 1 98 ? 5.701 -2.436 -12.905 1.00 96.50 98 VAL A O 1
ATOM 763 N N . GLU A 1 99 ? 5.303 -3.495 -14.831 1.00 96.75 99 GLU A N 1
ATOM 764 C CA . GLU A 1 99 ? 4.626 -2.344 -15.456 1.00 96.75 99 GLU A CA 1
ATOM 765 C C . GLU A 1 99 ? 3.271 -2.048 -14.795 1.00 96.75 99 GLU A C 1
ATOM 767 O O . GLU A 1 99 ? 2.943 -0.891 -14.505 1.00 96.75 99 GLU A O 1
ATOM 772 N N . THR A 1 100 ? 2.505 -3.097 -14.490 1.00 97.31 100 THR A N 1
ATOM 773 C CA . THR A 1 100 ? 1.229 -3.007 -13.767 1.00 97.31 100 THR A CA 1
ATOM 774 C C . THR A 1 100 ? 1.446 -2.505 -12.341 1.00 97.31 100 THR A C 1
ATOM 776 O O . THR A 1 100 ? 0.734 -1.611 -11.869 1.00 97.31 100 THR A O 1
ATOM 779 N N . LEU A 1 101 ? 2.478 -3.023 -11.667 1.00 98.12 101 LEU A N 1
ATOM 780 C CA . LEU A 1 101 ? 2.884 -2.566 -10.342 1.00 98.12 101 LEU A CA 1
ATOM 781 C C . LEU A 1 101 ? 3.288 -1.087 -10.358 1.00 98.12 101 LEU A C 1
ATOM 783 O O . LEU A 1 101 ? 2.827 -0.319 -9.514 1.00 98.12 101 LEU A O 1
ATOM 787 N N . LEU A 1 102 ? 4.096 -0.670 -11.338 1.00 98.25 102 LEU A N 1
ATOM 788 C CA . LEU A 1 102 ? 4.519 0.720 -11.515 1.00 98.25 102 LEU A CA 1
ATOM 789 C C . LEU A 1 102 ? 3.320 1.646 -11.726 1.00 98.25 102 LEU A C 1
ATOM 791 O O . LEU A 1 102 ? 3.215 2.672 -11.056 1.00 98.25 102 LEU A O 1
ATOM 795 N N . THR A 1 103 ? 2.401 1.280 -12.618 1.00 97.88 103 THR A N 1
ATOM 796 C CA . THR A 1 103 ? 1.202 2.081 -12.907 1.00 97.88 103 THR A CA 1
ATOM 797 C C . THR A 1 103 ? 0.345 2.261 -11.654 1.00 97.88 103 THR A C 1
ATOM 799 O O . THR A 1 103 ? -0.069 3.377 -11.332 1.00 97.88 103 THR A O 1
ATOM 802 N N . THR A 1 104 ? 0.157 1.186 -10.885 1.00 98.06 104 THR A N 1
ATOM 803 C CA . THR A 1 104 ? -0.593 1.232 -9.622 1.00 98.06 104 THR A CA 1
ATOM 804 C C . THR A 1 104 ? 0.138 2.063 -8.560 1.00 98.06 104 THR A C 1
ATOM 806 O O . THR A 1 104 ? -0.480 2.873 -7.873 1.00 98.06 104 THR A O 1
ATOM 809 N N . ALA A 1 105 ? 1.466 1.946 -8.453 1.00 98.31 105 ALA A N 1
ATOM 810 C CA . ALA A 1 105 ? 2.272 2.740 -7.526 1.00 98.31 105 ALA A CA 1
ATOM 811 C C . ALA A 1 105 ? 2.239 4.240 -7.860 1.00 98.31 105 ALA A C 1
ATOM 813 O O . ALA A 1 105 ? 2.226 5.067 -6.947 1.00 98.31 105 ALA A O 1
ATOM 814 N N . CYS A 1 106 ? 2.191 4.596 -9.149 1.00 98.19 106 CYS A N 1
ATOM 815 C CA . CYS A 1 106 ? 1.989 5.969 -9.614 1.00 98.19 106 CYS A CA 1
ATOM 816 C C . CYS A 1 106 ? 0.626 6.515 -9.181 1.00 98.19 106 CYS A C 1
ATOM 818 O O . CYS A 1 106 ? 0.568 7.607 -8.616 1.00 98.19 106 CYS A O 1
ATOM 820 N N . LEU A 1 107 ? -0.453 5.749 -9.385 1.00 97.81 107 LEU A N 1
ATOM 821 C CA . LEU A 1 107 ? -1.797 6.126 -8.932 1.00 97.81 107 LEU A CA 1
ATOM 822 C C . LEU A 1 107 ? -1.833 6.357 -7.415 1.00 97.81 107 LEU A C 1
ATOM 824 O O . LEU A 1 107 ? -2.355 7.368 -6.950 1.00 97.81 107 LEU A O 1
ATOM 828 N N . LEU A 1 108 ? -1.239 5.437 -6.652 1.00 98.00 108 LEU A N 1
ATOM 829 C CA . LEU A 1 108 ? -1.192 5.493 -5.190 1.00 98.00 108 LEU A CA 1
ATOM 830 C C . LEU A 1 108 ? -0.098 6.428 -4.645 1.00 98.00 108 LEU A C 1
ATOM 832 O O . LEU A 1 108 ? 0.064 6.531 -3.428 1.00 98.00 108 LEU A O 1
ATOM 836 N N . GLN A 1 109 ? 0.638 7.123 -5.516 1.00 98.31 109 GLN A N 1
ATOM 837 C CA . GLN A 1 109 ? 1.674 8.100 -5.165 1.00 98.31 109 GLN A CA 1
ATOM 838 C C . GLN A 1 109 ? 2.753 7.530 -4.220 1.00 98.31 109 GLN A C 1
ATOM 840 O O . GLN A 1 109 ? 3.140 8.142 -3.226 1.00 98.31 109 GLN A O 1
ATOM 845 N N . MET A 1 110 ? 3.256 6.330 -4.527 1.00 98.50 110 MET A N 1
ATOM 846 C CA . MET A 1 110 ? 4.245 5.608 -3.713 1.00 98.50 110 MET A CA 1
ATOM 847 C C . MET A 1 110 ? 5.659 5.747 -4.296 1.00 98.50 110 MET A C 1
ATOM 849 O O . MET A 1 110 ? 6.234 4.804 -4.844 1.00 98.50 110 MET A O 1
ATOM 853 N N . ASN A 1 111 ? 6.239 6.945 -4.167 1.00 97.94 111 ASN A N 1
ATOM 854 C CA . ASN A 1 111 ? 7.516 7.336 -4.788 1.00 97.94 111 ASN A CA 1
ATOM 855 C C . ASN A 1 111 ? 8.689 6.339 -4.623 1.00 97.94 111 ASN A C 1
ATOM 857 O O . ASN A 1 111 ? 9.396 6.100 -5.610 1.00 97.94 111 ASN A O 1
ATOM 861 N N . PRO A 1 112 ? 8.930 5.723 -3.445 1.00 98.19 112 PRO A N 1
ATOM 862 C CA . PRO A 1 112 ? 9.996 4.731 -3.304 1.00 98.19 112 PRO A CA 1
ATOM 863 C C . PRO A 1 112 ? 9.813 3.514 -4.221 1.00 98.19 112 PRO A C 1
ATOM 865 O O . PRO A 1 112 ? 10.779 3.070 -4.844 1.00 98.19 112 PRO A O 1
ATOM 868 N N . VAL A 1 113 ? 8.578 3.020 -4.357 1.00 98.31 113 VAL A N 1
ATOM 869 C CA . VAL A 1 113 ? 8.254 1.862 -5.203 1.00 98.31 113 VAL A CA 1
ATOM 870 C C . VAL A 1 113 ? 8.352 2.231 -6.681 1.00 98.31 113 VAL A C 1
ATOM 872 O O . VAL A 1 113 ? 8.974 1.494 -7.446 1.00 98.31 113 VAL A O 1
ATOM 875 N N . ILE A 1 114 ? 7.842 3.408 -7.069 1.00 98.50 114 ILE A N 1
ATOM 876 C CA . ILE A 1 114 ? 7.965 3.951 -8.435 1.00 98.50 114 ILE A CA 1
ATOM 877 C C . ILE A 1 114 ? 9.436 3.963 -8.867 1.00 98.50 114 ILE A C 1
ATOM 879 O O . ILE A 1 114 ? 9.792 3.440 -9.923 1.00 98.50 114 ILE A O 1
ATOM 883 N N . LYS A 1 115 ? 10.319 4.510 -8.022 1.00 98.12 115 LYS A N 1
ATOM 884 C CA . LYS A 1 115 ? 11.755 4.603 -8.314 1.00 98.12 115 LYS A CA 1
ATOM 885 C C . LYS A 1 115 ? 12.385 3.231 -8.551 1.00 98.12 115 LYS A C 1
ATOM 887 O O . LYS A 1 115 ? 13.169 3.078 -9.487 1.00 98.12 115 LYS A O 1
ATOM 892 N N . VAL A 1 116 ? 12.058 2.253 -7.710 1.00 97.75 116 VAL A N 1
ATOM 893 C CA . VAL A 1 116 ? 12.595 0.891 -7.805 1.00 97.75 116 VAL A CA 1
ATOM 894 C C . VAL A 1 116 ? 12.078 0.172 -9.059 1.00 97.75 116 VAL A C 1
ATOM 896 O O . VAL A 1 116 ? 12.880 -0.428 -9.774 1.00 97.75 116 VAL A O 1
ATOM 899 N N . CYS A 1 117 ? 10.792 0.308 -9.397 1.00 97.81 117 CYS A N 1
ATOM 900 C CA . CYS A 1 117 ? 10.221 -0.266 -10.621 1.00 97.81 117 CYS A CA 1
ATOM 901 C C . CYS A 1 117 ? 10.860 0.333 -11.885 1.00 97.81 117 CYS A C 1
ATOM 903 O O . CYS A 1 117 ? 11.281 -0.405 -12.774 1.00 97.81 117 CYS A O 1
ATOM 905 N N . CYS A 1 118 ? 11.030 1.660 -11.945 1.00 96.81 118 CYS A N 1
ATOM 906 C CA . CYS A 1 118 ? 11.711 2.319 -13.065 1.00 96.81 118 CYS A CA 1
ATOM 907 C C . CYS A 1 118 ? 13.159 1.834 -13.227 1.00 96.81 118 CYS A C 1
ATOM 909 O O . CYS A 1 118 ? 13.612 1.580 -14.340 1.00 96.81 118 CYS A O 1
ATOM 911 N N . GLN A 1 119 ? 13.899 1.679 -12.124 1.00 95.94 119 GLN A N 1
ATOM 912 C CA . GLN A 1 119 ? 15.267 1.153 -12.166 1.00 95.94 119 GLN A CA 1
ATOM 913 C C . GLN A 1 119 ? 15.324 -0.293 -12.662 1.00 95.94 119 GLN A C 1
ATOM 915 O O . GLN A 1 119 ? 16.266 -0.654 -13.367 1.00 95.94 119 GLN A O 1
ATOM 920 N N . PHE A 1 120 ? 14.345 -1.115 -12.288 1.00 95.25 120 PHE A N 1
ATOM 921 C CA . PHE A 1 120 ? 14.234 -2.489 -12.762 1.00 95.25 120 PHE A CA 1
ATOM 922 C C . PHE A 1 120 ? 13.972 -2.536 -14.274 1.00 95.25 120 PHE A C 1
ATOM 924 O O . PHE A 1 120 ? 14.722 -3.187 -14.996 1.00 95.25 120 PHE A O 1
ATOM 931 N N . LEU A 1 121 ? 13.003 -1.759 -14.766 1.00 94.06 121 LEU A N 1
ATOM 932 C CA . LEU A 1 121 ? 12.674 -1.667 -16.194 1.00 94.06 121 LEU A CA 1
ATOM 933 C C . LEU A 1 121 ? 13.849 -1.165 -17.046 1.00 94.06 121 LEU A C 1
ATOM 935 O O . LEU A 1 121 ? 14.145 -1.730 -18.093 1.00 94.06 121 LEU A O 1
ATOM 939 N N . VAL A 1 122 ? 14.585 -0.149 -16.582 1.00 92.00 122 VAL A N 1
ATOM 940 C CA . VAL A 1 122 ? 15.770 0.356 -17.302 1.00 92.00 122 VAL A CA 1
ATOM 941 C C . VAL A 1 122 ? 16.853 -0.717 -17.449 1.00 92.00 122 VAL A C 1
ATOM 943 O O . VAL A 1 122 ? 17.519 -0.770 -18.480 1.00 92.00 122 VAL A O 1
ATOM 946 N N . LYS A 1 123 ? 17.031 -1.591 -16.451 1.00 89.50 123 LYS A N 1
ATOM 947 C CA . LYS A 1 123 ? 17.999 -2.698 -16.537 1.00 89.50 123 LYS A CA 1
ATOM 948 C C . LYS A 1 123 ? 17.589 -3.758 -17.560 1.00 89.50 123 LYS A C 1
ATOM 950 O O . LYS A 1 123 ? 18.473 -4.354 -18.162 1.00 89.50 123 LYS A O 1
ATOM 955 N N . GLN A 1 124 ? 16.289 -3.958 -17.770 1.00 80.94 124 GLN A N 1
ATOM 956 C CA . GLN A 1 124 ? 15.761 -4.900 -18.763 1.00 80.94 124 GLN A CA 1
ATOM 957 C C . GLN A 1 124 ? 15.923 -4.400 -20.206 1.00 80.94 124 GLN A C 1
ATOM 959 O O . GLN A 1 124 ? 16.010 -5.197 -21.129 1.00 80.94 124 GLN A O 1
ATOM 964 N N . LEU A 1 125 ? 16.027 -3.083 -20.410 1.00 71.81 125 LEU A N 1
ATOM 965 C CA . LEU A 1 125 ? 16.217 -2.464 -21.729 1.00 71.81 125 LEU A CA 1
ATOM 966 C C . LEU A 1 125 ? 17.671 -2.504 -22.233 1.00 71.81 125 LEU A C 1
ATOM 968 O O . LEU A 1 125 ? 17.976 -1.930 -23.282 1.00 71.81 125 LEU A O 1
ATOM 972 N N . HIS A 1 126 ? 18.596 -3.123 -21.493 1.00 64.62 126 HIS A N 1
ATOM 973 C CA . HIS A 1 126 ? 19.983 -3.210 -21.934 1.00 64.62 126 HIS A CA 1
ATOM 974 C C . HIS A 1 126 ? 20.068 -4.097 -23.191 1.00 64.62 126 HIS A C 1
ATOM 976 O O . HIS A 1 126 ? 19.558 -5.213 -23.159 1.00 64.62 126 HIS A O 1
ATOM 982 N N . PRO A 1 127 ? 20.755 -3.670 -24.271 1.00 56.56 127 PRO A N 1
ATOM 983 C CA . PRO A 1 127 ? 20.802 -4.371 -25.568 1.00 56.56 127 PRO A CA 1
ATOM 984 C C . PRO A 1 127 ? 21.502 -5.749 -25.553 1.00 56.56 127 PRO A C 1
ATOM 986 O O . PRO A 1 127 ? 21.868 -6.274 -26.601 1.00 56.56 127 PRO A O 1
ATOM 989 N N . SER A 1 128 ? 21.739 -6.311 -24.368 1.00 59.56 128 SER A N 1
ATOM 990 C CA . SER A 1 128 ? 22.306 -7.638 -24.130 1.00 59.56 128 SER A CA 1
ATOM 991 C C . SER A 1 128 ? 21.280 -8.665 -23.624 1.00 59.56 128 SER A C 1
ATOM 993 O O . SER A 1 128 ? 21.682 -9.812 -23.435 1.00 59.56 128 SER A O 1
ATOM 995 N N . ASN A 1 129 ? 20.017 -8.271 -23.408 1.00 52.12 129 ASN A N 1
ATOM 996 C CA . ASN A 1 129 ? 18.893 -9.165 -23.099 1.00 52.12 129 ASN A CA 1
ATOM 997 C C . ASN A 1 129 ? 18.050 -9.451 -24.346 1.00 52.12 129 ASN A C 1
ATOM 999 O O . ASN A 1 129 ? 17.871 -8.518 -25.163 1.00 52.12 129 ASN A O 1
#

Nearest PDB structures (foldseek):
  4hxi-assembly1_A  TM=9.669E-01  e=3.834E-14  Homo sapiens
  8h33-assembly1_B  TM=9.308E-01  e=2.066E-13  Homo sapiens
  8h3r-assembly1_B  TM=9.360E-01  e=3.470E-13  Homo sapiens
  8h38-assembly1_I  TM=9.287E-01  e=6.217E-13  Homo sapiens
  8gq6-assembly1_A  TM=9.384E-01  e=9.785E-13  Homo sapiens